Protein AF-J8FEK7-F1 (afdb_monomer_lite)

Structure (mmCIF, N/CA/C/O backbone):
data_AF-J8FEK7-F1
#
_entry.id   AF-J8FEK7-F1
#
loop_
_atom_site.group_PDB
_atom_site.id
_atom_site.type_symbol
_atom_site.label_atom_id
_atom_site.label_alt_id
_atom_site.label_comp_id
_atom_site.label_asym_id
_atom_site.label_entity_id
_atom_site.label_seq_id
_atom_site.pdbx_PDB_ins_code
_atom_site.Cartn_x
_atom_site.Cartn_y
_atom_site.Cartn_z
_atom_site.occupancy
_atom_site.B_iso_or_equiv
_atom_site.auth_seq_id
_atom_site.auth_comp_id
_atom_site.auth_asym_id
_atom_site.auth_atom_id
_atom_site.pdbx_PDB_model_num
ATOM 1 N N . MET A 1 1 ? -12.938 4.024 -29.273 1.00 47.66 1 MET A N 1
ATOM 2 C CA . MET A 1 1 ? -12.259 4.921 -28.314 1.00 47.66 1 MET A CA 1
ATOM 3 C C . MET A 1 1 ? -10.825 5.081 -28.784 1.00 47.66 1 MET A C 1
ATOM 5 O O . MET A 1 1 ? -10.087 4.110 -28.729 1.00 47.66 1 MET A O 1
ATOM 9 N N . SER A 1 2 ? -10.455 6.238 -29.336 1.00 59.44 2 SER A N 1
ATOM 10 C CA . SER A 1 2 ? -9.048 6.526 -29.647 1.00 59.44 2 SER A CA 1
ATOM 11 C C . SER A 1 2 ? -8.391 6.908 -28.321 1.00 59.44 2 SER A C 1
ATOM 13 O O . SER A 1 2 ? -8.638 8.002 -27.810 1.00 59.44 2 SER A O 1
ATOM 15 N N . GLY A 1 3 ? -7.672 5.973 -27.699 1.00 68.12 3 GLY A N 1
ATOM 16 C CA . GLY A 1 3 ? -6.875 6.276 -26.513 1.00 68.12 3 GLY A CA 1
ATOM 17 C C . GLY A 1 3 ? -5.839 7.341 -26.863 1.00 68.12 3 GLY A C 1
ATOM 18 O O . GLY A 1 3 ? -5.281 7.311 -27.957 1.00 68.12 3 GLY A O 1
ATOM 19 N N . LYS A 1 4 ? -5.615 8.305 -25.965 1.00 73.94 4 LYS A N 1
ATOM 20 C CA . LYS A 1 4 ? -4.478 9.219 -26.108 1.00 73.94 4 LYS A CA 1
ATOM 21 C C . LYS A 1 4 ? -3.199 8.388 -26.128 1.00 73.94 4 LYS A C 1
ATOM 23 O O . LYS A 1 4 ? -3.033 7.507 -25.287 1.00 73.94 4 LYS A O 1
ATOM 28 N N . GLU A 1 5 ? -2.329 8.679 -27.082 1.00 81.12 5 GLU A N 1
ATOM 29 C CA . GLU A 1 5 ? -0.992 8.106 -27.131 1.00 81.12 5 GLU A CA 1
ATOM 30 C C . GLU A 1 5 ? -0.237 8.507 -25.856 1.00 81.12 5 GLU A C 1
ATOM 32 O O . GLU A 1 5 ? -0.230 9.677 -25.467 1.00 81.12 5 GLU A O 1
ATOM 37 N N . VAL A 1 6 ? 0.313 7.516 -25.155 1.00 76.69 6 VAL A N 1
ATOM 38 C CA . VAL A 1 6 ? 1.105 7.725 -23.941 1.00 76.69 6 VAL A CA 1
ATOM 39 C C . VAL A 1 6 ? 2.562 7.544 -24.325 1.00 76.69 6 VAL A C 1
ATOM 41 O O . VAL A 1 6 ? 3.014 6.423 -24.548 1.00 76.69 6 VAL A O 1
ATOM 44 N N . GLU A 1 7 ? 3.291 8.652 -24.403 1.00 80.81 7 GLU A N 1
ATOM 45 C CA . GLU A 1 7 ? 4.732 8.633 -24.625 1.00 80.81 7 GLU A CA 1
ATOM 46 C C . GLU A 1 7 ? 5.463 8.485 -23.286 1.00 80.81 7 GLU A C 1
ATOM 48 O O . GLU A 1 7 ? 5.236 9.244 -22.340 1.00 80.81 7 GLU A O 1
ATOM 53 N N . ILE A 1 8 ? 6.349 7.492 -23.201 1.00 75.44 8 ILE A N 1
ATOM 54 C CA . ILE A 1 8 ? 7.181 7.257 -22.022 1.00 75.44 8 ILE A CA 1
ATOM 55 C C . ILE A 1 8 ? 8.585 7.767 -22.315 1.00 75.44 8 ILE A C 1
ATOM 57 O O . ILE A 1 8 ? 9.352 7.148 -23.050 1.00 75.44 8 ILE A O 1
ATOM 61 N N . ILE A 1 9 ? 8.934 8.884 -21.685 1.00 80.38 9 ILE A N 1
ATOM 62 C CA . ILE A 1 9 ? 10.272 9.462 -21.775 1.00 80.38 9 ILE A CA 1
ATOM 63 C C . ILE A 1 9 ? 11.153 8.801 -20.711 1.00 80.38 9 ILE A C 1
ATOM 65 O O . ILE A 1 9 ? 10.939 8.995 -19.514 1.00 80.38 9 ILE A O 1
ATOM 69 N N . GLY A 1 10 ? 12.162 8.039 -21.144 1.00 73.75 10 GLY A N 1
ATOM 70 C CA . GLY A 1 10 ? 13.047 7.271 -20.258 1.00 73.75 10 GLY A CA 1
ATOM 71 C C . GLY A 1 10 ? 13.761 8.104 -19.186 1.00 73.75 10 GLY A C 1
ATOM 72 O O . GLY A 1 10 ? 14.000 7.607 -18.098 1.00 73.75 10 GLY A O 1
ATOM 73 N N . SER A 1 11 ? 14.041 9.390 -19.422 1.00 78.12 11 SER A N 1
ATOM 74 C CA . SER A 1 11 ? 14.622 10.269 -18.391 1.00 78.12 11 SER A CA 1
ATOM 75 C C . SER A 1 11 ? 13.675 10.557 -17.220 1.00 78.12 11 SER A C 1
ATOM 77 O O . SER A 1 11 ? 14.124 10.979 -16.157 1.00 78.12 11 SER A O 1
ATOM 79 N N . ASN A 1 12 ? 12.370 10.347 -17.404 1.00 84.56 12 ASN A N 1
ATOM 80 C CA . ASN A 1 12 ? 11.336 10.693 -16.430 1.00 84.56 12 ASN A CA 1
ATOM 81 C C . ASN A 1 12 ? 10.886 9.480 -15.596 1.00 84.56 12 ASN A C 1
ATOM 83 O O . ASN A 1 12 ? 10.094 9.643 -14.663 1.00 84.56 12 ASN A O 1
ATOM 87 N N . THR A 1 13 ? 11.380 8.270 -15.893 1.00 84.19 13 THR A N 1
ATOM 88 C CA . THR A 1 13 ? 11.014 7.033 -15.176 1.00 84.19 13 THR A CA 1
ATOM 89 C C . THR A 1 13 ? 11.423 7.086 -13.711 1.00 84.19 13 THR A C 1
ATOM 91 O O . THR A 1 13 ? 10.630 6.712 -12.852 1.00 84.19 13 THR A O 1
ATOM 94 N N . THR A 1 14 ? 12.595 7.643 -13.398 1.00 87.19 14 THR A N 1
ATOM 95 C CA . THR A 1 14 ? 13.057 7.843 -12.016 1.00 87.19 14 THR A CA 1
ATOM 96 C C . THR A 1 14 ? 12.080 8.694 -11.204 1.00 87.19 14 THR A C 1
ATOM 98 O O . THR A 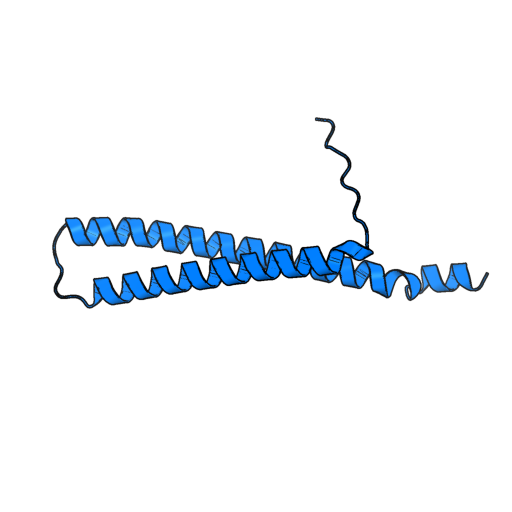1 14 ? 11.720 8.333 -10.082 1.00 87.19 14 THR A O 1
ATOM 101 N N . SER A 1 15 ? 11.598 9.804 -11.771 1.00 90.19 15 SER A N 1
ATOM 102 C CA . SER A 1 15 ? 10.604 10.660 -11.114 1.00 90.19 15 SER A CA 1
ATOM 103 C C . SER A 1 15 ? 9.268 9.938 -10.951 1.00 90.19 15 SER A C 1
ATOM 105 O O . SER A 1 15 ? 8.683 9.983 -9.873 1.00 90.19 15 SER A O 1
ATOM 107 N N . ALA A 1 16 ? 8.808 9.219 -11.980 1.00 90.69 16 ALA A N 1
ATOM 108 C CA . ALA A 1 16 ? 7.578 8.432 -11.910 1.00 90.69 16 ALA A CA 1
ATOM 109 C C . ALA A 1 16 ? 7.640 7.347 -10.819 1.00 90.69 16 ALA A C 1
ATOM 111 O O . ALA A 1 16 ? 6.687 7.195 -10.057 1.00 90.69 16 ALA A O 1
ATOM 112 N N . ILE A 1 17 ? 8.773 6.645 -10.693 1.00 93.62 17 ILE A N 1
ATOM 113 C CA . ILE A 1 17 ? 9.013 5.668 -9.621 1.00 93.62 17 ILE A CA 1
ATOM 114 C C . ILE A 1 17 ? 8.960 6.355 -8.255 1.00 93.62 17 ILE A C 1
ATOM 116 O O . ILE A 1 17 ? 8.289 5.854 -7.355 1.00 93.62 17 ILE A O 1
ATOM 120 N N . SER A 1 18 ? 9.613 7.510 -8.099 1.00 94.50 18 SER A N 1
ATOM 121 C CA . SER A 1 18 ? 9.596 8.257 -6.836 1.00 94.50 18 SER A CA 1
ATOM 122 C C . SER A 1 18 ? 8.178 8.672 -6.430 1.00 94.50 18 SER A C 1
ATOM 124 O O . SER A 1 18 ? 7.786 8.465 -5.281 1.00 94.50 18 SER A O 1
ATOM 126 N N . TYR A 1 19 ? 7.371 9.187 -7.363 1.00 94.69 19 TYR A N 1
ATOM 127 C CA . TYR A 1 19 ? 5.973 9.524 -7.085 1.00 94.69 19 TYR A CA 1
ATOM 128 C C . TYR A 1 19 ? 5.142 8.294 -6.714 1.00 94.69 19 TYR A C 1
ATOM 130 O O . TYR A 1 19 ? 4.389 8.350 -5.743 1.00 94.69 19 TYR A O 1
ATOM 138 N N . ALA A 1 20 ? 5.307 7.182 -7.436 1.00 94.75 20 ALA A N 1
ATOM 139 C CA . ALA A 1 20 ? 4.607 5.938 -7.133 1.00 94.75 20 ALA A CA 1
ATOM 140 C C . ALA A 1 20 ? 4.946 5.424 -5.725 1.00 94.75 20 ALA A C 1
ATOM 142 O O . ALA A 1 20 ? 4.041 5.101 -4.961 1.00 94.75 20 ALA A O 1
ATOM 143 N N . GLN A 1 21 ? 6.225 5.455 -5.336 1.00 96.94 21 GLN A N 1
ATOM 144 C CA . GLN A 1 21 ? 6.661 5.073 -3.989 1.00 96.94 21 GLN A CA 1
ATOM 145 C C . GLN A 1 21 ? 6.093 5.988 -2.901 1.00 96.94 21 GLN A C 1
ATOM 147 O O . GLN A 1 21 ? 5.704 5.507 -1.841 1.00 96.94 21 GLN A O 1
ATOM 152 N N . ASN A 1 22 ? 6.024 7.298 -3.147 1.00 97.38 22 ASN A N 1
ATOM 153 C CA . ASN A 1 22 ? 5.443 8.234 -2.184 1.00 97.38 22 ASN A CA 1
ATOM 154 C C . ASN A 1 22 ? 3.949 7.967 -1.964 1.00 97.38 22 ASN A C 1
ATOM 156 O O . ASN A 1 22 ? 3.485 7.999 -0.826 1.00 97.38 22 ASN A O 1
ATOM 160 N N . ILE A 1 23 ? 3.208 7.669 -3.035 1.00 96.06 23 ILE A N 1
ATOM 161 C CA . ILE A 1 23 ? 1.789 7.307 -2.947 1.00 96.06 23 ILE A CA 1
ATOM 162 C C . ILE A 1 23 ? 1.622 5.967 -2.221 1.00 96.06 23 ILE A C 1
ATOM 164 O O . ILE A 1 23 ? 0.818 5.872 -1.297 1.00 96.06 23 ILE A O 1
ATOM 168 N N . GLU A 1 24 ? 2.410 4.955 -2.590 1.00 96.75 24 GLU A N 1
ATOM 169 C CA . GLU A 1 24 ? 2.408 3.639 -1.942 1.00 96.75 24 GLU A CA 1
ATOM 170 C C . GLU A 1 24 ? 2.653 3.755 -0.429 1.00 96.75 24 GLU A C 1
ATOM 172 O O . GLU A 1 24 ? 1.890 3.205 0.366 1.00 96.75 24 GLU A O 1
ATOM 177 N N . ASN A 1 25 ? 3.669 4.520 -0.020 1.00 97.38 25 ASN A N 1
ATOM 178 C CA . ASN A 1 25 ? 3.983 4.748 1.390 1.00 97.38 25 ASN A CA 1
ATOM 179 C C . ASN A 1 25 ? 2.854 5.492 2.113 1.00 97.38 25 ASN A C 1
ATOM 181 O O . ASN A 1 25 ? 2.431 5.058 3.180 1.00 97.38 25 ASN A O 1
ATOM 185 N N . GLY A 1 26 ? 2.306 6.554 1.514 1.00 97.19 26 GLY A N 1
ATOM 186 C CA . GLY A 1 26 ? 1.181 7.289 2.100 1.00 97.19 26 GLY A CA 1
ATOM 187 C C . GLY A 1 26 ? -0.061 6.413 2.306 1.00 97.19 26 GLY A C 1
ATOM 188 O O . GLY A 1 26 ? -0.742 6.525 3.327 1.00 97.19 26 GLY A O 1
ATOM 189 N N . MET A 1 27 ? -0.329 5.487 1.381 1.00 96.00 27 MET A N 1
ATOM 190 C CA . MET A 1 27 ? -1.422 4.522 1.525 1.00 96.00 27 MET A CA 1
ATOM 191 C C . MET A 1 27 ? -1.147 3.482 2.614 1.00 96.00 27 MET A C 1
ATOM 193 O O . MET A 1 27 ? -2.054 3.159 3.384 1.00 96.0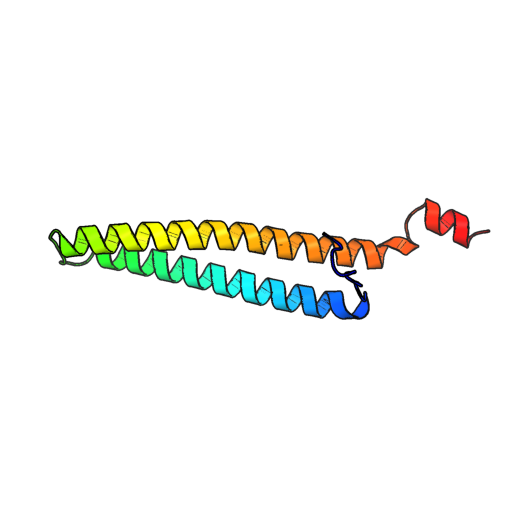0 27 MET A O 1
ATOM 197 N N . LYS A 1 28 ? 0.096 2.996 2.734 1.00 97.88 28 LYS A N 1
ATOM 198 C CA . LYS A 1 28 ? 0.510 2.098 3.828 1.00 97.88 28 LYS A CA 1
ATOM 199 C C . LYS A 1 28 ? 0.361 2.770 5.191 1.00 97.88 28 LYS A C 1
ATOM 201 O O . LYS A 1 28 ? -0.181 2.160 6.113 1.00 97.88 28 LYS A O 1
ATOM 206 N N . ASP A 1 29 ? 0.760 4.032 5.300 1.00 98.06 29 ASP A N 1
ATOM 207 C CA . ASP A 1 29 ? 0.611 4.817 6.526 1.00 98.06 29 ASP A CA 1
ATOM 208 C C . ASP A 1 29 ? -0.865 5.018 6.883 1.00 98.06 29 ASP A C 1
ATOM 210 O O . ASP A 1 29 ? -1.261 4.780 8.024 1.00 98.06 29 ASP A O 1
ATOM 214 N N . SER A 1 30 ? -1.708 5.369 5.904 1.00 97.00 30 SER A N 1
ATOM 215 C CA . SER A 1 30 ? -3.156 5.507 6.109 1.00 97.00 30 SER A CA 1
ATOM 216 C C . SER A 1 30 ? -3.809 4.196 6.567 1.00 97.00 30 SER A C 1
ATOM 218 O O . SER A 1 30 ? -4.629 4.191 7.489 1.00 97.00 30 SER A O 1
ATOM 220 N N . LEU A 1 31 ? -3.420 3.061 5.973 1.00 98.19 31 LEU A N 1
ATOM 221 C CA . LEU A 1 31 ? -3.885 1.736 6.387 1.00 98.19 31 LEU A CA 1
ATOM 222 C C . LEU A 1 31 ? -3.482 1.416 7.833 1.00 98.19 31 LEU A C 1
ATOM 224 O O . LEU A 1 31 ? -4.307 0.917 8.602 1.00 98.19 31 LEU A O 1
ATOM 228 N N . ASN A 1 32 ? -2.236 1.707 8.211 1.00 98.31 32 ASN A N 1
ATOM 229 C CA . ASN A 1 32 ? -1.743 1.475 9.568 1.00 98.31 32 ASN A CA 1
ATOM 230 C C . ASN A 1 32 ? -2.486 2.344 10.587 1.00 98.31 32 ASN A C 1
ATOM 232 O O . ASN A 1 32 ? -2.992 1.817 11.573 1.00 98.31 32 ASN A O 1
ATOM 236 N N . GLN A 1 33 ? -2.671 3.635 10.302 1.00 98.12 33 GLN A N 1
ATOM 237 C CA . GLN A 1 33 ? -3.442 4.538 11.163 1.00 98.12 33 GLN A CA 1
ATOM 238 C C . GLN A 1 33 ? -4.888 4.060 11.366 1.00 98.12 33 GLN A C 1
ATOM 240 O O . GLN A 1 33 ? -5.409 4.110 12.481 1.00 98.12 33 GLN A O 1
ATOM 245 N N . ALA A 1 34 ? -5.542 3.556 10.313 1.00 98.00 34 ALA A N 1
ATOM 246 C CA . ALA A 1 34 ? -6.894 3.008 10.419 1.00 98.00 34 ALA A CA 1
ATOM 247 C C . ALA A 1 34 ? -6.940 1.741 11.298 1.00 98.00 34 ALA A C 1
ATOM 249 O O . ALA A 1 34 ? -7.842 1.592 12.129 1.00 98.00 34 ALA A O 1
ATOM 250 N N . LYS A 1 35 ? -5.948 0.849 11.163 1.00 98.25 35 LYS A N 1
ATOM 251 C CA . LYS A 1 35 ? -5.808 -0.349 12.008 1.00 98.25 35 LYS A CA 1
ATOM 252 C C . LYS A 1 35 ? -5.548 0.011 13.472 1.00 98.25 35 LYS A C 1
ATOM 254 O O . LYS A 1 35 ? -6.194 -0.559 14.353 1.00 98.25 35 LYS A O 1
ATOM 259 N N . ASP A 1 36 ? -4.678 0.982 13.728 1.00 98.31 36 ASP A N 1
ATOM 260 C CA . ASP A 1 36 ? -4.369 1.462 15.077 1.00 98.31 36 ASP A CA 1
ATOM 261 C C . ASP A 1 36 ? -5.603 2.079 15.742 1.00 98.31 36 ASP A C 1
ATOM 263 O O . ASP A 1 36 ? -5.919 1.773 16.895 1.00 98.31 36 ASP A O 1
ATOM 267 N N . LEU A 1 37 ? -6.373 2.878 14.995 1.00 97.88 37 LEU A N 1
ATOM 268 C CA . LEU A 1 37 ? -7.638 3.433 15.471 1.00 97.88 37 LEU A CA 1
ATOM 269 C C . LEU A 1 37 ? -8.650 2.331 15.814 1.00 97.88 37 LEU A C 1
ATOM 271 O O . LEU A 1 37 ? -9.307 2.402 16.855 1.00 97.88 37 LEU A O 1
ATOM 275 N N . LYS A 1 38 ? -8.756 1.285 14.982 1.00 97.56 38 LYS A N 1
ATOM 276 C CA . LYS A 1 38 ? -9.630 0.135 15.260 1.00 97.56 38 LYS A CA 1
ATOM 277 C C . LYS A 1 38 ? -9.213 -0.574 16.546 1.00 97.56 38 LYS A C 1
ATOM 279 O O . LYS A 1 38 ? -10.073 -0.884 17.377 1.00 97.56 38 LYS A O 1
ATOM 284 N N . ALA A 1 39 ? -7.915 -0.817 16.724 1.00 97.56 39 ALA A N 1
ATOM 285 C CA . ALA A 1 39 ? -7.374 -1.453 17.921 1.00 97.56 39 ALA A CA 1
ATOM 286 C C . ALA A 1 39 ? -7.673 -0.619 19.177 1.00 97.56 39 ALA A C 1
ATOM 288 O O . ALA A 1 39 ? -8.190 -1.151 20.163 1.00 97.56 39 ALA A O 1
ATOM 289 N N . TYR A 1 40 ? -7.449 0.696 19.106 1.00 97.38 40 TYR A N 1
ATOM 290 C CA . TYR A 1 40 ? -7.765 1.630 20.184 1.00 97.38 40 TYR A CA 1
ATOM 291 C C . TYR A 1 40 ? -9.251 1.593 20.564 1.00 97.38 40 TYR A C 1
ATOM 293 O O . TYR A 1 40 ? -9.589 1.385 21.729 1.00 97.38 40 TYR A O 1
ATOM 301 N N . VAL A 1 41 ? -10.151 1.739 19.586 1.00 96.06 41 VAL A N 1
ATOM 302 C CA . VAL A 1 41 ? -11.603 1.746 19.830 1.00 96.06 41 VAL A CA 1
ATOM 303 C C . VAL A 1 41 ? -12.091 0.410 20.388 1.00 96.06 41 VAL A C 1
ATOM 305 O O . VAL A 1 41 ? -12.975 0.387 21.242 1.00 96.06 41 VAL A O 1
ATOM 308 N N . THR A 1 42 ? -11.499 -0.702 19.950 1.00 93.81 42 THR A N 1
ATOM 309 C CA . THR A 1 42 ? -11.842 -2.041 20.447 1.00 93.81 42 THR A CA 1
ATOM 310 C C . THR A 1 42 ? -11.453 -2.231 21.916 1.00 93.81 42 THR A C 1
ATOM 312 O O . THR A 1 42 ? -12.193 -2.878 22.654 1.00 93.81 42 THR A O 1
ATOM 315 N N . GLY A 1 43 ? -10.325 -1.657 22.352 1.00 93.38 43 GLY A N 1
ATOM 316 C CA . GLY A 1 43 ? -9.863 -1.708 23.746 1.00 93.38 43 GLY A CA 1
ATOM 317 C C . GLY A 1 43 ? -10.450 -0.625 24.662 1.00 93.38 43 GLY A C 1
ATOM 318 O O . GLY A 1 43 ? -10.295 -0.697 25.883 1.00 93.38 43 GLY A O 1
ATOM 319 N N . ALA A 1 44 ? -11.113 0.388 24.103 1.00 93.94 44 ALA A N 1
ATOM 320 C CA . ALA A 1 44 ? -11.699 1.480 24.869 1.00 93.94 44 ALA A CA 1
ATOM 321 C C . ALA A 1 44 ? -12.935 1.031 25.668 1.00 93.94 44 ALA A C 1
ATOM 323 O O . ALA A 1 44 ? -13.677 0.132 25.275 1.00 93.94 44 ALA A O 1
ATOM 324 N N . LYS A 1 45 ? -13.245 1.744 26.759 1.00 94.88 45 LYS A N 1
ATOM 325 C CA . LYS A 1 45 ? -14.497 1.574 27.530 1.00 94.88 45 LYS A CA 1
ATOM 326 C C . LYS A 1 45 ? -15.726 2.166 26.815 1.00 94.88 45 LYS A C 1
ATOM 328 O O . LYS A 1 45 ? -16.657 2.642 27.460 1.00 94.88 45 LYS A O 1
ATOM 333 N N . TRP A 1 46 ? -15.718 2.1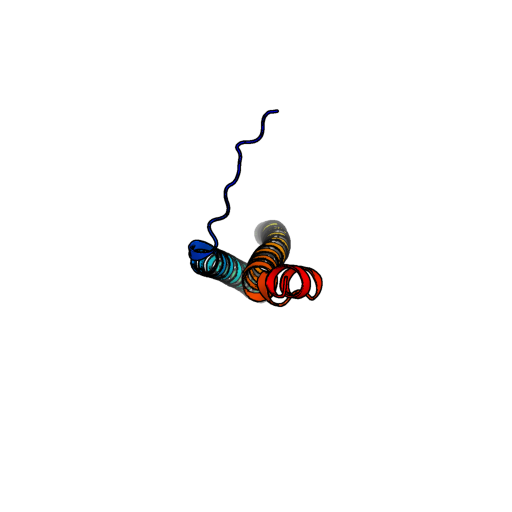80 25.486 1.00 95.25 46 TRP A N 1
ATOM 334 C CA . TRP A 1 46 ? -16.839 2.617 24.667 1.00 95.25 46 TRP A CA 1
ATOM 335 C C . TRP A 1 46 ? -17.655 1.393 24.256 1.00 95.25 46 TRP A C 1
ATOM 337 O O . TRP A 1 46 ? -17.097 0.399 23.805 1.00 95.25 46 TRP A O 1
ATOM 347 N N . ASN A 1 47 ? -18.975 1.439 24.429 1.00 94.31 47 ASN A N 1
ATOM 348 C CA . ASN A 1 47 ? -19.881 0.328 24.141 1.00 94.31 47 ASN A CA 1
ATOM 349 C C . ASN A 1 47 ? -21.183 0.838 23.507 1.00 94.31 47 ASN A C 1
ATOM 351 O O . ASN A 1 47 ? -21.526 2.015 23.633 1.00 94.31 47 ASN A O 1
ATOM 355 N N . GLY A 1 48 ? -21.932 -0.074 22.884 1.00 96.44 48 GLY A N 1
ATOM 356 C CA . GLY A 1 48 ? -23.260 0.179 22.323 1.00 96.44 48 GLY A CA 1
ATOM 357 C C . GLY A 1 48 ? -23.266 0.370 20.806 1.00 96.44 48 GLY A C 1
ATOM 358 O O . GLY A 1 48 ? -22.226 0.489 20.167 1.00 96.44 48 GLY A O 1
ATOM 359 N N . LYS A 1 49 ? -24.472 0.448 20.231 1.00 96.75 49 LYS A N 1
ATOM 360 C CA . LYS A 1 49 ? -24.703 0.384 18.775 1.00 96.75 49 LYS A CA 1
ATOM 361 C C . LYS A 1 49 ? -23.928 1.422 17.958 1.00 96.75 49 LYS A C 1
ATOM 363 O O . LYS A 1 49 ? -23.551 1.147 16.825 1.00 96.75 49 LYS A O 1
ATOM 368 N N . THR A 1 50 ? -23.673 2.606 18.516 1.00 96.56 50 THR A N 1
ATOM 369 C CA . THR A 1 50 ? -22.874 3.642 17.844 1.00 96.56 50 THR A CA 1
ATOM 370 C C . THR A 1 50 ? -21.419 3.212 17.666 1.00 96.56 50 THR A C 1
ATOM 372 O O . THR A 1 50 ? -20.843 3.466 16.611 1.00 96.56 50 THR A O 1
ATOM 375 N N . ARG A 1 51 ? -20.833 2.526 18.659 1.00 96.69 51 ARG A N 1
ATOM 376 C CA . ARG A 1 51 ? -19.494 1.937 18.529 1.00 96.69 51 ARG A CA 1
ATOM 377 C C . ARG A 1 51 ? -19.487 0.876 17.440 1.00 96.69 51 ARG A C 1
ATOM 379 O O . ARG A 1 51 ? -18.590 0.874 16.606 1.00 96.69 51 ARG A O 1
ATOM 386 N N . ASP A 1 52 ? -20.473 -0.014 17.456 1.00 97.12 52 ASP A N 1
ATOM 387 C CA . ASP A 1 52 ? -20.526 -1.133 16.513 1.00 97.12 52 ASP A CA 1
ATOM 388 C C . ASP A 1 52 ? -20.650 -0.629 15.068 1.00 97.12 52 ASP A C 1
ATOM 390 O O . ASP A 1 52 ? -19.946 -1.099 14.174 1.00 97.12 52 ASP A O 1
ATOM 394 N N . ALA A 1 53 ? -21.479 0.397 14.849 1.00 97.75 53 ALA A N 1
ATOM 395 C CA . ALA A 1 53 ? -21.591 1.070 13.560 1.00 97.75 53 ALA A CA 1
ATOM 396 C C . ALA A 1 53 ? -20.271 1.745 13.150 1.00 97.75 53 ALA A C 1
ATOM 398 O O . ALA A 1 53 ? -19.830 1.583 12.015 1.00 97.75 53 ALA A O 1
ATOM 399 N N . PHE A 1 54 ? -19.612 2.458 14.070 1.00 97.56 54 PHE A N 1
ATOM 400 C CA . PHE A 1 54 ? -18.313 3.081 13.810 1.00 97.56 54 PHE A CA 1
ATOM 401 C C . PHE A 1 54 ? -17.254 2.051 13.393 1.00 97.56 54 PHE A C 1
ATOM 403 O O . PHE A 1 54 ? -16.583 2.242 12.382 1.00 97.56 54 PHE A O 1
ATOM 410 N N . LEU A 1 55 ? -17.136 0.943 14.132 1.00 97.75 55 LEU A N 1
ATOM 411 C CA . LEU A 1 55 ? -16.208 -0.143 13.808 1.00 97.75 55 LEU A CA 1
ATOM 412 C C . LEU A 1 55 ? -16.534 -0.783 12.455 1.00 97.75 55 LEU A C 1
ATOM 414 O O . LEU A 1 55 ? -15.620 -1.070 11.692 1.00 97.75 55 LEU A O 1
ATOM 418 N N . SER A 1 56 ? -17.817 -0.934 12.121 1.00 97.88 56 SER A N 1
ATOM 419 C CA . SER A 1 56 ? -18.239 -1.473 10.822 1.00 97.88 56 SER A CA 1
ATOM 420 C C . SER A 1 56 ? -17.806 -0.575 9.657 1.00 97.88 56 SER A C 1
ATOM 422 O O . SER A 1 56 ? -17.294 -1.065 8.655 1.00 97.88 56 SER A O 1
ATOM 424 N N . TYR A 1 57 ? -17.960 0.748 9.782 1.00 97.75 57 TYR A N 1
ATOM 425 C CA . TYR A 1 57 ? -17.463 1.680 8.763 1.00 97.75 57 TYR A CA 1
ATOM 426 C C . TYR A 1 57 ? -15.936 1.704 8.697 1.00 97.75 57 TYR A C 1
ATOM 428 O O . TYR A 1 57 ? -15.370 1.769 7.606 1.00 97.75 57 TYR A O 1
ATOM 436 N N . LEU A 1 58 ? -15.265 1.627 9.846 1.00 97.75 58 LEU A N 1
ATOM 437 C CA . LEU A 1 58 ? -13.808 1.576 9.894 1.00 97.75 58 LEU A CA 1
ATOM 438 C C . LEU A 1 58 ? -13.263 0.305 9.226 1.00 97.75 58 LEU A C 1
ATOM 440 O O . LEU A 1 58 ? -12.236 0.371 8.557 1.00 97.75 58 LEU A O 1
ATOM 444 N N . ASP A 1 59 ? -13.976 -0.816 9.326 1.00 98.25 59 ASP A N 1
ATOM 445 C CA . ASP A 1 59 ? -13.621 -2.064 8.644 1.00 98.25 59 ASP A CA 1
ATOM 446 C C . ASP A 1 59 ? -13.682 -1.935 7.123 1.00 98.25 59 ASP A C 1
ATOM 448 O O . ASP A 1 59 ? -12.763 -2.390 6.441 1.00 98.25 59 ASP A O 1
ATOM 452 N N . LEU A 1 60 ? -14.692 -1.239 6.593 1.00 98.06 60 LEU A N 1
ATOM 453 C CA . LEU A 1 60 ? -14.766 -0.924 5.163 1.00 98.06 60 LEU A C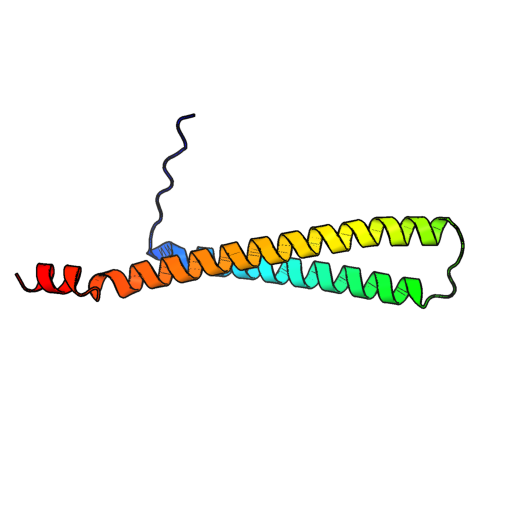A 1
ATOM 454 C C . LEU A 1 60 ? -13.595 -0.038 4.720 1.00 98.06 60 LEU A C 1
ATOM 456 O O . LEU A 1 60 ? -12.988 -0.288 3.682 1.00 98.06 60 LEU A O 1
ATOM 460 N N . ILE A 1 61 ? -13.240 0.974 5.517 1.00 96.81 61 ILE A N 1
ATOM 461 C CA . ILE A 1 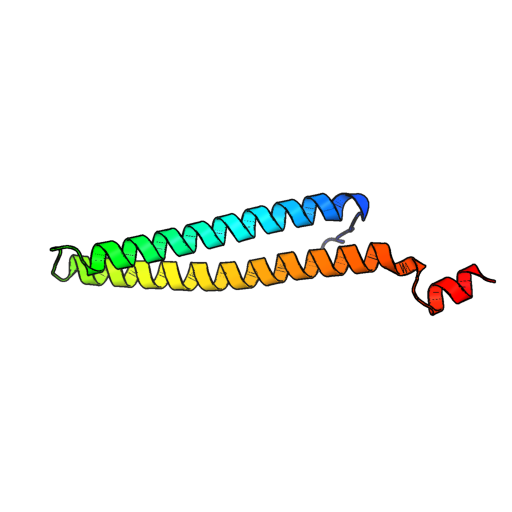61 ? -12.096 1.853 5.225 1.00 96.81 61 ILE A CA 1
ATOM 462 C C . ILE A 1 61 ? -10.787 1.053 5.210 1.00 96.81 61 ILE A C 1
ATOM 464 O O . ILE A 1 61 ? -9.977 1.218 4.301 1.00 96.81 61 ILE A O 1
ATOM 468 N N . ILE A 1 62 ? -10.583 0.164 6.188 1.00 98.38 62 ILE A N 1
ATOM 469 C CA . ILE A 1 62 ? -9.401 -0.706 6.250 1.00 98.38 62 ILE A CA 1
ATOM 470 C C . ILE A 1 62 ? -9.339 -1.622 5.026 1.00 98.38 62 ILE A C 1
ATOM 472 O O . ILE A 1 62 ? -8.264 -1.770 4.446 1.00 98.38 62 ILE A O 1
ATOM 476 N N . GLN A 1 63 ? -10.468 -2.213 4.623 1.00 98.12 63 GLN A N 1
ATOM 477 C CA . GLN A 1 63 ? -10.533 -3.067 3.441 1.00 98.12 63 GLN A CA 1
ATOM 478 C C . GLN A 1 63 ? -10.114 -2.297 2.181 1.00 98.12 63 GLN A C 1
ATOM 480 O O . GLN A 1 63 ? -9.174 -2.713 1.505 1.00 98.12 63 GLN A O 1
ATOM 485 N N . TYR A 1 64 ? -10.737 -1.148 1.904 1.00 97.00 64 TYR A N 1
ATOM 486 C CA . TYR A 1 64 ? -10.410 -0.357 0.714 1.00 97.00 64 TYR A CA 1
ATOM 487 C C . TYR A 1 64 ? -8.965 0.144 0.721 1.00 97.00 64 TYR A C 1
ATOM 489 O O . TYR A 1 64 ? -8.291 0.100 -0.306 1.00 97.00 64 TYR A O 1
ATOM 497 N N . ASN A 1 65 ? -8.447 0.574 1.874 1.00 95.94 65 ASN A N 1
ATOM 498 C CA . ASN A 1 65 ? -7.045 0.970 1.978 1.00 95.94 65 ASN A CA 1
ATOM 499 C C . ASN A 1 65 ? -6.097 -0.203 1.686 1.00 95.94 65 ASN A C 1
ATOM 501 O O . ASN A 1 65 ? -5.065 0.008 1.055 1.00 95.94 65 ASN A O 1
ATOM 505 N N . SER A 1 66 ? -6.439 -1.427 2.101 1.00 97.94 66 SER A N 1
ATOM 506 C CA . SER A 1 66 ? -5.649 -2.625 1.787 1.00 97.94 66 SER A CA 1
ATOM 507 C C . SER A 1 66 ? -5.608 -2.897 0.283 1.00 97.94 66 SER A C 1
ATOM 509 O O . SER A 1 66 ? -4.528 -3.071 -0.274 1.00 97.94 66 SER A O 1
ATOM 511 N N . GLU A 1 67 ? -6.764 -2.857 -0.382 1.00 97.88 67 GLU A N 1
ATOM 512 C CA . GLU A 1 67 ? -6.870 -3.058 -1.835 1.00 97.88 67 GLU A CA 1
ATOM 513 C C . GLU A 1 67 ? -6.072 -1.993 -2.612 1.00 97.88 67 GLU A C 1
ATOM 515 O O . GLU A 1 67 ? -5.362 -2.301 -3.571 1.00 97.88 67 GLU A O 1
ATOM 520 N N . MET A 1 68 ? -6.122 -0.734 -2.167 1.00 96.00 68 MET A N 1
ATOM 521 C CA . MET A 1 68 ? -5.349 0.349 -2.779 1.00 96.00 68 MET A CA 1
ATOM 522 C C . MET A 1 68 ? -3.839 0.178 -2.576 1.00 96.00 68 MET A C 1
ATOM 524 O O . MET A 1 68 ? -3.074 0.451 -3.500 1.00 96.00 68 MET A O 1
ATOM 528 N N . VAL A 1 69 ? -3.390 -0.272 -1.397 1.00 97.62 69 VAL A N 1
ATOM 529 C CA . VAL A 1 69 ? -1.968 -0.572 -1.152 1.00 97.62 69 VAL A CA 1
ATOM 530 C C . VAL A 1 69 ? -1.475 -1.637 -2.131 1.00 97.62 69 VAL A C 1
ATOM 532 O O . VAL A 1 69 ? -0.460 -1.415 -2.788 1.00 97.62 69 VAL A O 1
ATOM 535 N N . GLU A 1 70 ? -2.210 -2.739 -2.293 1.00 97.25 70 GLU A N 1
ATOM 536 C CA . GLU A 1 70 ? -1.855 -3.806 -3.241 1.00 97.25 70 GLU A CA 1
ATOM 537 C C . GLU A 1 70 ? -1.774 -3.287 -4.687 1.00 97.25 70 GLU A C 1
ATOM 539 O O . GLU A 1 70 ? -0.823 -3.588 -5.418 1.00 97.25 70 GLU A O 1
ATOM 544 N N . ALA A 1 71 ? -2.732 -2.450 -5.098 1.00 97.00 71 ALA A N 1
ATOM 545 C CA . ALA A 1 71 ? -2.728 -1.838 -6.424 1.00 97.00 71 ALA A CA 1
ATOM 546 C C . ALA A 1 71 ? -1.498 -0.939 -6.645 1.00 97.00 71 ALA A C 1
ATOM 548 O O . ALA A 1 71 ? -0.838 -1.028 -7.687 1.00 97.00 71 ALA A O 1
ATOM 549 N N . PHE A 1 72 ? -1.147 -0.101 -5.665 1.00 95.56 72 PHE A N 1
ATOM 550 C CA . PHE A 1 72 ? 0.014 0.782 -5.773 1.00 95.56 72 PHE A CA 1
ATOM 551 C C . PHE A 1 72 ? 1.343 0.033 -5.718 1.00 95.56 72 PHE A C 1
ATOM 553 O O . PHE A 1 72 ? 2.247 0.390 -6.470 1.00 95.56 72 PHE A O 1
ATOM 560 N N . GLU A 1 73 ? 1.460 -1.040 -4.935 1.00 96.38 73 GLU A N 1
ATOM 561 C CA . GLU A 1 73 ? 2.627 -1.929 -4.991 1.00 96.38 73 GLU A CA 1
ATOM 562 C C . GLU A 1 73 ? 2.804 -2.520 -6.398 1.00 96.38 73 GLU A C 1
ATOM 564 O O . GLU A 1 73 ? 3.914 -2.535 -6.946 1.00 96.38 73 GLU A O 1
ATOM 569 N N . GLY A 1 74 ? 1.700 -2.943 -7.025 1.00 95.94 74 GLY A N 1
ATOM 570 C CA . GLY A 1 74 ? 1.678 -3.393 -8.415 1.00 95.94 74 GLY A CA 1
ATOM 571 C C . GLY A 1 74 ? 2.152 -2.314 -9.395 1.00 95.94 74 GLY A C 1
ATOM 572 O O . GLY A 1 74 ? 3.002 -2.582 -10.250 1.00 95.94 74 GLY A O 1
ATOM 573 N N . HIS A 1 75 ? 1.661 -1.082 -9.252 1.00 93.12 75 HIS A N 1
ATOM 574 C CA . HIS A 1 75 ? 2.069 0.050 -10.089 1.00 93.12 75 HIS A CA 1
ATOM 575 C C . HIS A 1 75 ? 3.544 0.424 -9.910 1.00 93.12 75 HIS A C 1
ATOM 577 O O . HIS A 1 75 ? 4.267 0.550 -10.902 1.00 93.12 75 HIS A O 1
ATOM 583 N N . THR A 1 76 ? 4.020 0.540 -8.669 1.00 95.06 76 THR A N 1
ATOM 584 C CA . THR A 1 76 ? 5.432 0.802 -8.367 1.00 95.06 76 THR A CA 1
ATOM 585 C C . THR A 1 76 ? 6.323 -0.279 -8.974 1.00 95.06 76 THR A C 1
ATOM 587 O O . THR A 1 76 ? 7.351 0.028 -9.583 1.00 95.06 76 THR A O 1
ATOM 590 N N . LYS A 1 77 ? 5.934 -1.555 -8.851 1.00 96.50 77 LYS A N 1
ATOM 591 C CA . LYS A 1 77 ? 6.673 -2.680 -9.436 1.00 96.50 77 LYS A CA 1
ATOM 592 C C . LYS A 1 77 ? 6.729 -2.594 -10.961 1.00 96.50 77 LYS A C 1
ATOM 594 O O . LYS A 1 77 ? 7.805 -2.761 -11.528 1.00 96.50 77 LYS A O 1
ATOM 599 N N . ALA A 1 78 ? 5.607 -2.301 -11.617 1.00 94.31 78 ALA A 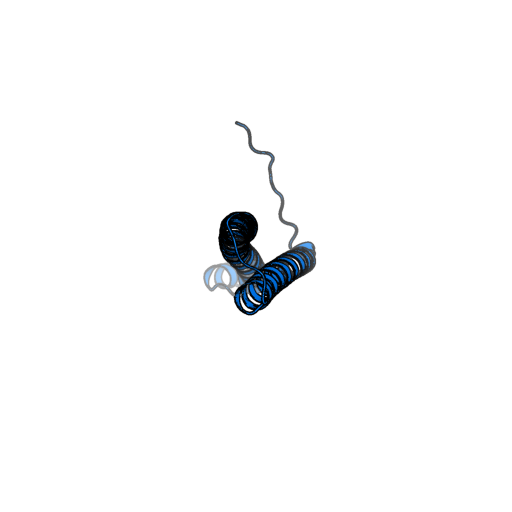N 1
ATOM 600 C CA . ALA A 1 78 ? 5.555 -2.169 -13.071 1.00 94.31 78 ALA A CA 1
ATOM 601 C C . ALA A 1 78 ? 6.488 -1.059 -13.584 1.00 94.31 78 ALA A C 1
ATOM 603 O O . ALA A 1 78 ? 7.222 -1.272 -14.547 1.00 94.31 78 ALA A O 1
ATOM 604 N N . LEU A 1 79 ? 6.522 0.095 -12.907 1.00 92.94 79 LEU A N 1
ATOM 605 C CA . LEU A 1 79 ? 7.420 1.198 -13.264 1.00 92.94 79 LEU A CA 1
ATOM 606 C C . LEU A 1 79 ? 8.899 0.836 -13.077 1.00 92.94 79 LEU A C 1
ATOM 608 O O . LEU A 1 79 ? 9.718 1.169 -13.931 1.00 92.94 79 LEU A O 1
ATOM 612 N N . LYS A 1 80 ? 9.244 0.115 -12.004 1.00 94.25 80 LYS A N 1
ATOM 613 C CA . LYS A 1 80 ? 10.615 -0.372 -11.773 1.00 94.25 80 LYS A CA 1
ATOM 614 C C . LYS A 1 80 ? 11.064 -1.373 -12.841 1.00 94.25 80 LYS A C 1
ATOM 616 O O . LYS A 1 80 ? 12.191 -1.289 -13.320 1.00 94.25 80 LYS A O 1
ATOM 621 N N . GLU A 1 81 ? 10.196 -2.304 -13.236 1.00 94.12 81 GLU A N 1
ATOM 622 C CA . GLU A 1 81 ? 10.508 -3.266 -14.304 1.00 94.12 81 GLU A CA 1
ATOM 623 C C . GLU A 1 81 ? 10.616 -2.596 -15.680 1.00 94.12 81 GLU A C 1
ATOM 625 O O . GLU A 1 81 ? 11.459 -2.984 -16.495 1.00 94.12 81 GLU A O 1
ATOM 630 N N . LEU A 1 82 ? 9.808 -1.565 -15.939 1.00 91.44 82 LEU A N 1
ATOM 631 C CA . LEU A 1 82 ? 9.921 -0.748 -17.143 1.00 91.44 82 LEU A CA 1
ATOM 632 C C . LEU A 1 82 ? 11.264 -0.009 -17.194 1.00 91.44 82 LEU A C 1
ATOM 634 O O . LEU A 1 82 ? 11.962 -0.102 -18.202 1.00 91.44 82 LEU A O 1
ATOM 638 N N . ASP A 1 83 ? 11.647 0.672 -16.113 1.00 91.25 83 ASP A N 1
ATOM 639 C CA . ASP A 1 83 ? 12.935 1.367 -16.023 1.00 91.25 83 ASP A CA 1
ATOM 640 C C . ASP A 1 83 ? 14.107 0.402 -16.243 1.00 91.25 83 ASP A C 1
ATOM 642 O O . ASP A 1 83 ? 14.933 0.607 -17.133 1.00 91.25 83 ASP A O 1
ATOM 646 N N . LYS A 1 84 ? 14.103 -0.740 -15.549 1.00 91.69 84 LYS A N 1
ATOM 647 C CA . LYS A 1 84 ? 15.083 -1.811 -15.759 1.00 91.69 84 LYS A CA 1
ATOM 648 C C . LYS A 1 84 ? 15.127 -2.278 -17.214 1.00 91.69 84 LYS A C 1
ATOM 650 O O . LYS A 1 84 ? 16.210 -2.494 -17.762 1.00 91.69 84 LYS A O 1
ATOM 655 N N . SER A 1 85 ? 13.971 -2.442 -17.852 1.00 89.69 85 SER A N 1
ATOM 656 C CA . SER A 1 85 ? 13.886 -2.864 -19.253 1.00 89.69 85 SER A CA 1
ATOM 657 C C . SER A 1 85 ? 14.488 -1.831 -20.202 1.00 89.69 85 SER A C 1
ATOM 659 O O . SER A 1 85 ? 15.161 -2.230 -21.149 1.00 89.69 85 SER A O 1
ATOM 661 N N . ILE A 1 86 ? 14.296 -0.534 -19.935 1.00 87.38 86 ILE A N 1
ATOM 662 C CA . ILE A 1 86 ? 14.903 0.563 -20.702 1.00 87.38 86 ILE A CA 1
ATOM 663 C C . ILE A 1 86 ? 16.425 0.536 -20.538 1.00 87.38 86 ILE A C 1
ATOM 665 O O . ILE A 1 86 ? 17.142 0.503 -21.538 1.00 87.38 86 ILE A O 1
ATOM 669 N N . GLN A 1 87 ? 16.922 0.476 -19.298 1.00 88.25 87 GLN A N 1
ATOM 670 C CA . GLN A 1 87 ? 18.362 0.502 -19.015 1.00 88.25 87 GLN A CA 1
ATOM 671 C C . GLN A 1 87 ? 19.101 -0.718 -19.588 1.00 88.25 87 GLN A C 1
ATOM 673 O O . GLN A 1 87 ? 20.211 -0.594 -20.096 1.00 88.25 87 GLN A O 1
ATOM 678 N N . THR A 1 88 ? 18.477 -1.899 -19.553 1.00 89.75 88 THR A N 1
ATOM 679 C CA . THR A 1 88 ? 19.096 -3.165 -20.000 1.00 89.75 88 THR A CA 1
ATOM 680 C C . THR A 1 88 ? 18.810 -3.515 -21.462 1.00 89.75 88 THR A C 1
ATOM 682 O O . THR A 1 88 ? 19.296 -4.532 -21.960 1.00 89.75 88 THR A O 1
ATOM 685 N N . TYR A 1 89 ? 18.036 -2.696 -22.189 1.00 88.12 89 TYR A N 1
ATOM 686 C CA . TYR A 1 89 ? 17.663 -2.975 -23.580 1.00 88.12 89 TYR A CA 1
ATOM 687 C C . TYR A 1 89 ? 18.887 -3.180 -24.483 1.00 88.12 89 TYR A C 1
ATOM 689 O O . TYR A 1 89 ? 18.918 -4.108 -25.288 1.00 88.12 89 TYR A O 1
ATOM 697 N N . GLY A 1 90 ? 19.923 -2.353 -24.309 1.00 84.88 90 GLY A N 1
ATOM 698 C CA . GLY A 1 90 ? 21.163 -2.430 -25.084 1.00 84.88 90 GLY A CA 1
ATOM 699 C C . GLY A 1 90 ? 21.971 -3.715 -24.880 1.00 84.88 90 GLY A C 1
ATOM 700 O O . GLY A 1 90 ? 22.728 -4.085 -25.775 1.00 84.88 90 GLY A O 1
ATOM 701 N N . ASP A 1 91 ? 21.783 -4.395 -23.748 1.00 87.44 91 ASP A N 1
ATOM 702 C CA . ASP A 1 91 ? 22.514 -5.609 -23.368 1.00 87.44 91 ASP A CA 1
ATOM 703 C C . ASP A 1 91 ? 21.808 -6.891 -23.820 1.00 87.44 91 ASP A C 1
ATOM 705 O O . ASP A 1 91 ? 22.343 -7.999 -23.678 1.00 87.44 91 ASP A O 1
ATOM 709 N N . ARG A 1 92 ? 20.607 -6.773 -24.391 1.00 89.44 92 ARG A N 1
ATOM 710 C CA . ARG A 1 92 ? 19.888 -7.924 -24.936 1.00 89.44 92 ARG A CA 1
ATOM 711 C C . ARG A 1 92 ? 20.714 -8.569 -26.057 1.00 89.44 92 ARG A C 1
ATOM 713 O O . ARG A 1 92 ? 21.260 -7.833 -26.885 1.00 89.44 92 ARG A O 1
ATOM 720 N N . PRO A 1 93 ? 20.869 -9.908 -26.079 1.00 88.44 93 PRO A N 1
ATOM 721 C CA . PRO A 1 93 ? 21.696 -10.597 -27.072 1.00 88.44 93 PRO A CA 1
ATOM 722 C C . PRO A 1 93 ? 21.374 -10.195 -28.514 1.00 88.44 93 PRO A C 1
ATOM 724 O O . PRO A 1 93 ? 22.283 -9.988 -29.311 1.00 88.44 93 PRO A O 1
ATOM 727 N N . GLU A 1 94 ? 20.094 -10.005 -28.822 1.00 89.56 94 GLU A N 1
ATOM 728 C CA . GLU A 1 94 ? 19.595 -9.611 -30.137 1.00 89.56 94 GLU A CA 1
ATOM 729 C C . GLU A 1 94 ? 20.035 -8.187 -30.505 1.00 89.56 94 GLU A C 1
ATOM 731 O O . GLU A 1 94 ? 20.493 -7.938 -31.618 1.00 89.56 94 GLU A O 1
ATOM 736 N N . VAL A 1 95 ? 19.961 -7.249 -29.554 1.00 88.56 95 VAL A N 1
ATOM 737 C CA . VAL A 1 95 ? 20.382 -5.854 -29.761 1.00 88.56 95 VAL A CA 1
ATOM 738 C C . VAL A 1 95 ? 21.901 -5.762 -29.890 1.00 88.56 95 VAL A C 1
ATOM 740 O O . VAL A 1 95 ? 22.404 -5.035 -30.747 1.00 88.56 95 VAL A O 1
ATOM 743 N N . ARG A 1 96 ? 22.645 -6.525 -29.080 1.00 88.38 96 ARG A N 1
ATOM 744 C CA . ARG A 1 96 ? 24.106 -6.622 -29.198 1.00 88.38 96 ARG A CA 1
ATOM 745 C C . ARG A 1 96 ? 24.530 -7.206 -30.541 1.00 88.38 96 ARG A C 1
ATOM 747 O O . ARG A 1 96 ? 25.448 -6.663 -31.143 1.00 88.38 96 ARG A O 1
ATOM 754 N N . ALA A 1 97 ? 23.847 -8.245 -31.022 1.00 89.00 97 ALA A N 1
ATOM 755 C CA . ALA A 1 97 ? 24.122 -8.844 -32.326 1.00 89.00 97 ALA A CA 1
ATOM 756 C C . ALA A 1 97 ? 23.922 -7.842 -33.474 1.00 89.00 97 ALA A C 1
ATOM 758 O O . ALA A 1 97 ? 24.747 -7.793 -34.378 1.00 89.00 97 ALA A O 1
ATOM 759 N N . ILE A 1 98 ? 22.883 -6.997 -33.409 1.00 88.44 98 ILE A N 1
ATOM 760 C CA . ILE A 1 98 ? 22.658 -5.934 -34.402 1.00 88.44 98 ILE A CA 1
ATOM 761 C C . ILE A 1 98 ? 23.724 -4.835 -34.307 1.00 88.44 98 ILE A C 1
ATOM 763 O O . ILE A 1 98 ? 24.177 -4.358 -35.334 1.00 88.44 98 ILE A O 1
ATOM 767 N N . LYS A 1 99 ? 24.144 -4.428 -33.100 1.00 79.00 99 LYS A N 1
ATOM 768 C CA . LYS A 1 99 ? 25.182 -3.390 -32.915 1.00 79.00 99 LYS A CA 1
ATOM 769 C C . LYS A 1 99 ? 26.596 -3.831 -33.314 1.00 79.00 99 LYS A C 1
ATOM 771 O O . LYS A 1 99 ? 27.473 -2.982 -33.433 1.00 79.00 99 LYS A O 1
ATOM 776 N N . GLN A 1 100 ? 26.841 -5.140 -33.380 1.00 72.50 100 GLN A N 1
ATOM 777 C CA . GLN A 1 100 ? 28.122 -5.729 -33.786 1.00 72.50 100 GLN A CA 1
ATOM 778 C C . GLN A 1 100 ? 28.195 -6.018 -35.297 1.00 72.50 100 GLN A C 1
ATOM 780 O O . GLN A 1 100 ? 29.241 -6.465 -35.767 1.00 72.50 100 GLN A O 1
ATOM 785 N N . LEU A 1 101 ? 27.106 -5.757 -36.029 1.00 51.41 101 LEU A N 1
ATOM 786 C CA . LEU A 1 101 ? 27.060 -5.598 -37.485 1.00 51.41 101 LEU A CA 1
ATOM 787 C C . LEU A 1 101 ? 27.209 -4.113 -37.847 1.00 51.41 101 LEU A C 1
ATOM 789 O O . LEU A 1 101 ? 27.763 -3.850 -38.936 1.00 51.41 101 LEU A O 1
#

pLDDT: mean 91.29, std 9.6, range [47.66, 98.38]

Sequence (101 aa):
MSGKEVEIIGSNTTSAISYAQNIENGMKDSLNQAKDLKAYVTGAKWNGKTRDAFLSYLDLIIQYNSEMVEAFEGHTKALKELDKSIQTYGDRPEVRAIKQL

InterPro domains:
  IPR010310 Type VII secretion system ESAT-6-like [PF06013] (13-87)

Secondary structure (DSSP, 8-state):
--PPP----GGGHHHHHHHHHHHHHHHHHHHHHHHHHHHHHHHSS--SHHHHHHHHHHHHHHHHHHHHHHHHHHHHHHHHHHHHHHHHGGGSHHHHHHHT-

Organism: Bacillus mycoides (NCBI:txid1405)

Foldseek 3Di:
DPDPDDDDDLVCLVVVLVVLVVVLVVLVVQLVVLVVVLVVLVPDPDDDDVSVVVNVVSVVVNVVSVVVSVVSVVVSVVSVVVSVCVVCVCVPPVNVVVVVD

Radius of gyration: 22.12 Å; chains: 1; bounding box: 53×21×65 Å